Protein AF-A0A173MIH7-F1 (afdb_monomer_lite)

Radius of gyration: 20.09 Å; chains: 1; bounding box: 41×32×60 Å

Organism: NCBI:txid477680

Secondary structure (DSSP, 8-state):
-HHHHHHHHHHHHHHHHHHHHHH-GGGHHHHHHHHHHHHHHHHHHHH---TTTHHHHHHHHHHHHHHHHHHHHHHHHHHHHHH-GGGTTSTTHHHHHHHHHHHHHHHHHHHHHHHHHHHHHHH-HHHHHHHHHHHHHHHHHHHHHHHHHS--HHHHHHHHHHHHS---EEEPTTSPEEEP-

Foldseek 3Di:
DVVVVVVVVVLVVLLVLVVVCLVPVVSVVVSLVVVVVVVVVVLCVFLVADPVLVVVVVVLVVVLSVQVVVLVVLVSVLQVLLLDLPCQQPDCNVVVSVVSNVVSVVSLVVSLVVQCVVVCVRGNNVSSVRVSVVVVVSVVSNVVSVVVPGDDNVVSVVVSCVVPDHFDFDQDPVGHGDTDD

Sequence (181 aa):
MKYYIDIYKLYFIFSEIYLYALSDENLVPLFDKLFGEQKRLLIERLVKPEENTSIQFWSMYNAYEKERRMLNSARFAIVNEYLRSGHLSEKHFHKRISIRAFKNGIAFIELWRKYRNDFSEVMGVERANRFIELEMYLQKQTKMALQDAIPFFQEVETIWASNNGDYDFWYDETGYVTQVG

Structure (mmCIF, N/CA/C/O backbone):
data_AF-A0A173MIH7-F1
#
_entry.id   AF-A0A173MIH7-F1
#
loop_
_atom_site.group_PDB
_atom_site.id
_atom_site.type_symbol
_atom_site.label_atom_id
_atom_site.label_alt_id
_atom_site.label_comp_id
_atom_site.label_asym_id
_atom_site.label_entity_id
_atom_site.label_seq_id
_atom_site.pdbx_PDB_ins_code
_atom_site.Cartn_x
_atom_site.Cartn_y
_atom_site.Cartn_z
_atom_site.occupancy
_atom_site.B_iso_or_equiv
_atom_site.auth_seq_id
_atom_site.auth_comp_id
_atom_site.auth_asym_id
_atom_site.auth_atom_id
_atom_site.pdbx_PDB_model_num
ATOM 1 N N . MET A 1 1 ? 10.629 -2.837 22.997 1.00 48.06 1 MET A N 1
ATOM 2 C CA . MET A 1 1 ? 11.701 -3.641 22.363 1.00 48.06 1 MET A CA 1
ATOM 3 C C . MET A 1 1 ? 11.235 -5.008 21.848 1.00 48.06 1 MET A C 1
ATOM 5 O O . MET A 1 1 ? 11.522 -5.286 20.696 1.00 48.06 1 MET A O 1
ATOM 9 N N . LYS A 1 2 ? 10.472 -5.826 22.601 1.00 44.47 2 LYS A N 1
ATOM 10 C CA . LYS A 1 2 ? 10.000 -7.152 22.122 1.00 44.47 2 LYS A CA 1
ATOM 11 C C . LYS A 1 2 ? 9.200 -7.121 20.804 1.00 44.47 2 LYS A C 1
ATOM 13 O O . LYS A 1 2 ? 9.474 -7.921 19.925 1.00 44.47 2 LYS A O 1
ATOM 18 N N . TYR A 1 3 ? 8.299 -6.149 20.628 1.00 56.94 3 TYR A N 1
ATOM 19 C CA . TYR A 1 3 ? 7.449 -6.066 19.428 1.00 56.94 3 TYR A CA 1
ATOM 20 C C . TYR A 1 3 ? 8.216 -5.829 18.122 1.00 56.94 3 TYR A C 1
ATOM 22 O O . TYR A 1 3 ? 7.809 -6.335 17.085 1.00 56.94 3 TYR A O 1
ATOM 30 N N . TYR A 1 4 ? 9.340 -5.108 18.160 1.00 56.97 4 TYR A N 1
ATOM 31 C CA . TYR A 1 4 ? 10.136 -4.861 16.956 1.00 56.97 4 TYR A CA 1
ATOM 32 C C . TYR A 1 4 ? 10.739 -6.160 16.411 1.00 56.97 4 TYR A C 1
ATOM 34 O O . TYR A 1 4 ? 10.705 -6.383 15.209 1.00 56.97 4 TYR A O 1
ATOM 42 N N . ILE A 1 5 ? 11.219 -7.047 17.288 1.00 53.44 5 ILE A N 1
ATOM 43 C CA . ILE A 1 5 ? 11.817 -8.334 16.898 1.00 53.44 5 ILE A CA 1
ATOM 44 C C . ILE A 1 5 ? 10.786 -9.230 16.198 1.00 53.44 5 ILE A C 1
ATOM 46 O O . ILE A 1 5 ? 11.113 -9.873 15.203 1.00 53.44 5 ILE A O 1
ATOM 50 N N . ASP A 1 6 ? 9.541 -9.240 16.674 1.00 62.16 6 ASP A N 1
ATOM 51 C CA . ASP A 1 6 ? 8.471 -10.026 16.052 1.00 62.16 6 ASP A CA 1
ATOM 52 C C . ASP A 1 6 ? 8.052 -9.442 14.696 1.00 62.16 6 ASP A C 1
ATOM 54 O O . ASP A 1 6 ? 7.841 -10.189 13.746 1.00 62.16 6 ASP A O 1
ATOM 58 N N . ILE A 1 7 ? 8.007 -8.111 14.576 1.00 64.94 7 ILE A N 1
ATOM 59 C CA . ILE A 1 7 ? 7.687 -7.416 13.323 1.00 64.94 7 ILE A CA 1
ATOM 60 C C . ILE A 1 7 ? 8.754 -7.682 12.244 1.00 64.94 7 ILE A C 1
ATOM 62 O O . ILE A 1 7 ? 8.394 -7.934 11.096 1.00 64.94 7 ILE A O 1
ATOM 66 N N . TYR A 1 8 ? 10.047 -7.694 12.593 1.00 64.38 8 TYR A N 1
ATOM 67 C CA . TYR A 1 8 ? 11.125 -8.005 11.638 1.00 64.38 8 TYR A CA 1
ATOM 68 C C . TYR A 1 8 ? 11.127 -9.473 11.185 1.00 64.38 8 TYR A C 1
ATOM 70 O O . TYR A 1 8 ? 11.452 -9.761 10.036 1.00 64.38 8 TYR A O 1
ATOM 78 N N . LYS A 1 9 ? 10.738 -10.412 12.056 1.00 63.53 9 LYS A N 1
ATOM 79 C CA . LYS A 1 9 ? 10.583 -11.828 11.679 1.00 63.53 9 LYS A CA 1
ATOM 80 C C . LYS A 1 9 ? 9.397 -12.037 10.744 1.00 63.53 9 LYS A C 1
ATOM 82 O O . LYS A 1 9 ? 9.508 -12.774 9.771 1.00 63.53 9 LYS A O 1
ATOM 87 N N . LEU A 1 10 ? 8.290 -11.350 11.023 1.00 64.50 10 LEU A N 1
ATOM 88 C CA . LEU A 1 10 ? 7.130 -11.307 10.142 1.00 64.50 10 LEU A CA 1
ATOM 89 C C . LEU A 1 10 ? 7.523 -10.739 8.769 1.00 64.50 10 LEU A C 1
ATOM 91 O O . LEU A 1 10 ? 7.189 -11.311 7.740 1.00 64.50 10 LEU A O 1
ATOM 95 N N . TYR A 1 11 ? 8.296 -9.649 8.767 1.00 65.62 11 TYR A N 1
ATOM 96 C CA . TYR A 1 11 ? 8.838 -9.026 7.563 1.00 65.62 11 TYR A CA 1
ATOM 97 C C . TYR A 1 11 ? 9.675 -9.991 6.719 1.00 65.62 11 TYR A C 1
ATOM 99 O O . TYR A 1 11 ? 9.389 -10.123 5.536 1.00 65.62 11 TYR A O 1
ATOM 107 N N . PHE A 1 12 ? 10.648 -10.685 7.318 1.00 62.72 12 PHE A N 1
ATOM 108 C CA . PHE A 1 12 ? 11.544 -11.595 6.595 1.00 62.72 12 PHE A CA 1
ATOM 109 C C . PHE A 1 12 ? 10.780 -12.740 5.908 1.00 62.72 12 PHE A C 1
ATOM 111 O O . PHE A 1 12 ? 11.002 -13.034 4.738 1.00 62.72 12 PHE A O 1
ATOM 118 N N . ILE A 1 13 ? 9.805 -13.331 6.606 1.00 60.53 13 ILE A N 1
ATOM 119 C CA . ILE A 1 13 ? 8.953 -14.391 6.045 1.00 60.53 13 ILE A CA 1
ATOM 120 C C . ILE A 1 13 ? 8.067 -13.838 4.916 1.00 60.53 13 ILE A C 1
ATOM 122 O O . ILE A 1 13 ? 7.846 -14.503 3.907 1.00 60.53 13 ILE A O 1
ATOM 126 N N . PHE A 1 14 ? 7.565 -12.609 5.051 1.00 66.38 14 PHE A N 1
ATOM 127 C CA . PHE A 1 14 ? 6.679 -12.016 4.053 1.00 66.38 14 PHE A CA 1
ATOM 128 C C . PHE A 1 14 ? 7.380 -11.457 2.823 1.00 66.38 14 PHE A C 1
ATOM 130 O O . PHE A 1 14 ? 6.782 -11.503 1.749 1.00 66.38 14 PHE A O 1
ATOM 137 N N . SER A 1 15 ? 8.606 -10.945 2.945 1.00 61.53 15 SER A N 1
ATOM 138 C CA . SER A 1 15 ? 9.370 -10.472 1.790 1.00 61.53 15 SER A CA 1
ATOM 139 C C . SER A 1 15 ? 9.653 -11.616 0.825 1.00 61.53 15 SER A C 1
ATOM 141 O O . SER A 1 15 ? 9.457 -11.448 -0.370 1.00 61.53 15 SER A O 1
ATOM 143 N N . GLU A 1 16 ? 10.010 -12.799 1.328 1.00 57.62 16 GLU A N 1
ATOM 144 C CA . GLU A 1 16 ? 10.292 -13.953 0.470 1.00 57.62 16 GLU A CA 1
ATOM 145 C C . GLU A 1 16 ? 9.029 -14.453 -0.245 1.00 57.62 16 GLU A C 1
ATOM 147 O O . GLU A 1 16 ? 9.029 -14.604 -1.465 1.00 57.62 16 GLU A O 1
ATOM 152 N N . ILE A 1 17 ? 7.910 -14.616 0.472 1.00 59.97 17 ILE A N 1
ATOM 153 C CA . ILE A 1 17 ? 6.643 -15.072 -0.129 1.00 59.97 17 ILE A CA 1
ATOM 154 C C . ILE A 1 17 ? 6.098 -14.043 -1.133 1.00 59.97 17 ILE A C 1
ATOM 156 O O . ILE A 1 17 ? 5.532 -14.425 -2.154 1.00 59.97 17 ILE A O 1
ATOM 160 N N . TYR A 1 18 ? 6.285 -12.743 -0.885 1.00 64.50 18 TYR A N 1
ATOM 161 C CA . TYR A 1 18 ? 5.877 -11.687 -1.816 1.00 64.50 18 TYR A CA 1
ATOM 162 C C . TYR A 1 18 ? 6.662 -11.740 -3.133 1.00 64.50 18 TYR A C 1
ATOM 164 O O . TYR A 1 18 ? 6.084 -11.511 -4.192 1.00 64.50 18 TYR A O 1
ATOM 172 N N . LEU A 1 19 ? 7.954 -12.084 -3.087 1.00 60.66 19 LEU A N 1
ATOM 173 C CA . LEU A 1 19 ? 8.770 -12.273 -4.289 1.00 60.66 19 LEU A CA 1
ATOM 174 C C . LEU A 1 19 ? 8.345 -13.511 -5.081 1.00 60.66 19 LEU A C 1
ATOM 176 O O . LEU A 1 19 ? 8.236 -13.437 -6.302 1.00 60.66 19 LEU A O 1
ATOM 180 N N . TYR A 1 20 ? 8.012 -14.609 -4.397 1.00 61.88 20 TYR A N 1
ATOM 181 C CA . TYR A 1 20 ? 7.409 -15.780 -5.041 1.00 61.88 20 TYR A CA 1
ATOM 182 C C . TYR A 1 20 ? 6.021 -15.481 -5.635 1.00 61.88 20 TYR A C 1
ATOM 184 O O . TYR A 1 20 ? 5.679 -15.992 -6.694 1.00 61.88 20 TYR A O 1
ATOM 192 N N . ALA A 1 21 ? 5.216 -14.628 -4.998 1.00 61.22 21 ALA A N 1
ATOM 193 C CA . ALA A 1 21 ? 3.922 -14.212 -5.541 1.00 61.22 21 ALA A CA 1
ATOM 194 C C . ALA A 1 21 ? 4.040 -13.230 -6.717 1.00 61.22 21 ALA A C 1
ATOM 196 O O . ALA A 1 21 ? 3.154 -13.168 -7.563 1.00 61.22 21 ALA A O 1
ATOM 197 N N . LEU A 1 22 ? 5.129 -12.461 -6.790 1.00 63.78 22 LEU A N 1
ATOM 198 C CA . LEU A 1 22 ? 5.433 -11.639 -7.959 1.00 63.78 22 LEU A CA 1
ATOM 199 C C . LEU A 1 22 ? 5.827 -12.509 -9.164 1.00 63.78 22 LEU A C 1
ATOM 201 O O . LEU A 1 22 ? 5.484 -12.161 -10.292 1.00 63.78 22 LEU A O 1
ATOM 205 N N . SER A 1 23 ? 6.536 -13.621 -8.934 1.00 66.56 23 SER A N 1
ATOM 206 C CA . SER A 1 23 ? 6.952 -14.540 -10.000 1.00 66.56 23 SER A CA 1
ATOM 207 C C . SER A 1 23 ? 5.849 -15.500 -10.460 1.00 66.56 23 SER A C 1
ATOM 209 O O . SER A 1 23 ? 5.915 -15.978 -11.592 1.00 66.56 23 SER A O 1
ATOM 211 N N . ASP A 1 24 ? 4.825 -15.741 -9.637 1.00 73.25 24 ASP A N 1
ATOM 212 C CA . ASP A 1 24 ? 3.637 -16.525 -9.989 1.00 73.25 24 ASP A CA 1
ATOM 213 C C . ASP A 1 24 ? 2.349 -15.820 -9.531 1.00 73.25 24 ASP A C 1
ATOM 215 O O . ASP A 1 24 ? 1.995 -15.808 -8.347 1.00 73.25 24 ASP A O 1
ATOM 219 N N . GLU A 1 25 ? 1.605 -15.270 -10.495 1.00 70.19 25 GLU A N 1
ATOM 220 C CA . GLU A 1 25 ? 0.355 -14.540 -10.255 1.00 70.19 25 GLU A CA 1
ATOM 221 C C . GLU A 1 25 ? -0.713 -15.370 -9.519 1.00 70.19 25 GLU A C 1
ATOM 223 O O . GLU A 1 25 ? -1.557 -14.809 -8.813 1.00 70.19 25 GLU A O 1
ATOM 228 N N . ASN A 1 26 ? -0.646 -16.705 -9.599 1.00 73.75 26 ASN A N 1
ATOM 229 C CA . ASN A 1 26 ? -1.570 -17.604 -8.905 1.00 73.75 26 ASN A CA 1
ATOM 230 C C . ASN A 1 26 ? -1.333 -17.650 -7.388 1.00 73.75 26 ASN A C 1
ATOM 232 O O . ASN A 1 26 ? -2.228 -18.044 -6.636 1.00 73.75 26 ASN A O 1
ATOM 236 N N . LEU A 1 27 ? -0.153 -17.236 -6.915 1.00 70.88 27 LEU A N 1
ATOM 237 C CA . LEU A 1 27 ? 0.192 -17.204 -5.491 1.00 70.88 27 LEU A CA 1
ATOM 238 C C . LEU A 1 27 ? -0.222 -15.892 -4.807 1.00 70.88 27 LEU A C 1
ATOM 240 O O . LEU A 1 27 ? -0.299 -15.842 -3.575 1.00 70.88 27 LEU A O 1
ATOM 244 N N . VAL A 1 28 ? -0.567 -14.851 -5.574 1.00 71.31 28 VAL A N 1
ATOM 245 C CA . VAL A 1 28 ? -0.995 -13.543 -5.045 1.00 71.31 28 VAL A CA 1
ATOM 246 C C . VAL A 1 28 ? -2.215 -13.650 -4.114 1.00 71.31 28 VAL A C 1
ATOM 248 O O . VAL A 1 28 ? -2.152 -13.106 -3.008 1.00 71.31 28 VAL A O 1
ATOM 251 N N . PRO A 1 29 ? -3.301 -14.380 -4.452 1.00 73.50 29 PRO A N 1
ATOM 252 C CA . PRO A 1 29 ? -4.460 -14.500 -3.562 1.00 73.50 29 PRO A CA 1
ATOM 253 C C . PRO A 1 29 ? -4.144 -15.229 -2.249 1.00 73.50 29 PRO A C 1
ATOM 255 O O . PRO A 1 29 ? -4.686 -14.884 -1.194 1.00 73.50 29 PRO A O 1
ATOM 258 N N . LEU A 1 30 ? -3.265 -16.237 -2.299 1.00 73.94 30 LEU A N 1
ATOM 259 C CA . LEU A 1 30 ? -2.827 -16.981 -1.117 1.00 73.94 30 LEU A CA 1
ATOM 260 C C . LEU A 1 30 ? -1.993 -16.088 -0.192 1.00 73.94 30 LEU A C 1
ATOM 262 O O . LEU A 1 30 ? -2.238 -16.061 1.018 1.00 73.94 30 LEU A O 1
ATOM 266 N N . PHE A 1 31 ? -1.062 -15.318 -0.764 1.00 73.12 31 PHE A N 1
ATOM 267 C CA . PHE A 1 31 ? -0.295 -14.314 -0.034 1.00 73.12 31 PHE A CA 1
ATOM 268 C C . PHE A 1 31 ? -1.215 -13.280 0.623 1.00 73.12 31 PHE A C 1
ATOM 270 O O . PHE A 1 31 ? -1.110 -13.047 1.826 1.00 73.12 31 PHE A O 1
ATOM 277 N N . ASP A 1 32 ? -2.160 -12.710 -0.127 1.00 71.12 32 ASP A N 1
ATOM 278 C CA . ASP A 1 32 ? -3.083 -11.690 0.381 1.00 71.12 32 ASP A CA 1
ATOM 279 C C . ASP A 1 32 ? -3.911 -12.191 1.570 1.00 71.12 32 ASP A C 1
ATOM 281 O O . ASP A 1 32 ? -4.172 -11.438 2.517 1.00 71.12 32 ASP A O 1
ATOM 285 N N . LYS A 1 33 ? -4.310 -13.468 1.547 1.00 77.62 33 LYS A N 1
ATOM 286 C CA . LYS A 1 33 ? -5.028 -14.100 2.655 1.00 77.62 33 LYS A CA 1
ATOM 287 C C . LYS A 1 33 ? -4.136 -14.257 3.888 1.00 77.62 33 LYS A C 1
ATOM 289 O O . LYS A 1 33 ? -4.491 -13.750 4.952 1.00 77.62 33 LYS A O 1
ATOM 294 N N . LEU A 1 34 ? -2.981 -14.912 3.746 1.00 72.69 34 LEU A N 1
ATOM 295 C CA . LEU A 1 34 ? -2.055 -15.175 4.858 1.00 72.69 34 LEU A CA 1
ATOM 296 C C . LEU A 1 34 ? -1.531 -13.876 5.483 1.00 72.69 34 LEU A C 1
ATOM 298 O O . LEU A 1 34 ? -1.474 -13.740 6.706 1.00 72.69 34 LEU A O 1
ATOM 302 N N . PHE A 1 35 ? -1.192 -12.900 4.643 1.00 76.88 35 PHE A N 1
ATOM 303 C CA . PHE A 1 35 ? -0.767 -11.579 5.084 1.00 76.88 35 PHE A CA 1
ATOM 304 C C . PHE A 1 35 ? -1.897 -10.844 5.808 1.00 76.88 35 PHE A C 1
ATOM 306 O O . PHE A 1 35 ? -1.674 -10.278 6.878 1.00 76.88 35 PHE A O 1
ATOM 313 N N . GLY A 1 36 ? -3.119 -10.890 5.269 1.00 80.56 36 GLY A N 1
ATOM 314 C CA . GLY A 1 36 ? -4.293 -10.280 5.890 1.00 80.56 36 GLY A CA 1
ATOM 315 C C . GLY A 1 36 ? -4.578 -10.819 7.294 1.00 80.56 36 GLY A C 1
ATOM 316 O O . GLY A 1 36 ? -4.817 -10.035 8.212 1.00 80.56 36 GLY A O 1
ATOM 317 N N . GLU A 1 37 ? -4.498 -12.137 7.486 1.00 81.94 37 GLU A N 1
ATOM 318 C CA . GLU A 1 37 ? -4.719 -12.781 8.788 1.00 81.94 37 GLU A CA 1
ATOM 319 C C . GLU A 1 37 ? -3.662 -12.370 9.825 1.00 81.94 37 GLU A C 1
ATOM 321 O O . GLU A 1 37 ? -4.003 -11.925 10.923 1.00 81.94 37 GLU A O 1
ATOM 326 N N . GLN A 1 38 ? -2.374 -12.435 9.480 1.00 81.44 38 GLN A N 1
ATOM 327 C CA . GLN A 1 38 ? -1.302 -12.065 10.416 1.00 81.44 38 GLN A CA 1
ATOM 328 C C . GLN A 1 38 ? -1.300 -10.567 10.732 1.00 81.44 38 GLN A C 1
ATOM 330 O O . GLN A 1 38 ? -1.067 -10.158 11.873 1.00 81.44 38 GLN A O 1
ATOM 335 N N . LYS A 1 39 ? -1.600 -9.735 9.734 1.00 85.62 39 LYS A N 1
ATOM 336 C CA . LYS A 1 39 ? -1.734 -8.294 9.915 1.00 85.62 39 LYS A CA 1
ATOM 337 C C . LYS A 1 39 ? -2.866 -7.964 10.879 1.00 85.62 39 LYS A C 1
ATOM 339 O O . LYS A 1 39 ? -2.679 -7.134 11.765 1.00 85.62 39 LYS A O 1
ATOM 344 N N . ARG A 1 40 ? -4.010 -8.639 10.757 1.00 87.25 40 ARG A N 1
ATOM 345 C CA . ARG A 1 40 ? -5.137 -8.469 11.677 1.00 87.25 40 ARG A CA 1
ATOM 346 C C . ARG A 1 40 ? -4.735 -8.741 13.131 1.00 87.25 40 ARG A C 1
ATOM 348 O O . ARG A 1 40 ? -5.020 -7.915 13.995 1.00 87.25 40 ARG A O 1
ATOM 355 N N . LEU A 1 41 ? -3.996 -9.823 13.386 1.00 85.94 41 LEU A N 1
ATOM 356 C CA . LEU A 1 41 ? -3.477 -10.143 14.726 1.00 85.94 41 LEU A CA 1
ATOM 357 C C . LEU A 1 41 ? -2.527 -9.059 15.263 1.00 85.94 41 LEU A C 1
ATOM 359 O O . LEU A 1 41 ? -2.518 -8.749 16.457 1.00 85.94 41 LEU A O 1
ATOM 363 N N . LEU A 1 42 ? -1.711 -8.466 14.388 1.00 85.81 42 LEU A N 1
ATOM 364 C CA . LEU A 1 42 ? -0.802 -7.383 14.757 1.00 85.81 42 LEU A CA 1
ATOM 365 C C . LEU A 1 42 ? -1.565 -6.101 15.120 1.00 85.81 42 LEU A C 1
ATOM 367 O O . LEU A 1 42 ? -1.222 -5.434 16.098 1.00 85.81 42 LEU A O 1
ATOM 371 N N . ILE A 1 43 ? -2.626 -5.798 14.373 1.00 88.56 43 ILE A N 1
ATOM 372 C CA . ILE A 1 43 ? -3.539 -4.681 14.631 1.00 88.56 43 ILE A CA 1
ATOM 373 C C . ILE A 1 43 ? -4.233 -4.864 15.982 1.00 88.56 43 ILE A C 1
ATOM 375 O O . ILE A 1 43 ? -4.168 -3.971 16.824 1.00 88.56 43 ILE A O 1
ATOM 379 N N . GLU A 1 44 ? -4.809 -6.038 16.242 1.00 88.19 44 GLU A N 1
ATOM 380 C CA . GLU A 1 44 ? -5.431 -6.368 17.533 1.00 88.19 44 GLU A CA 1
ATOM 381 C C . GLU A 1 44 ? -4.473 -6.124 18.705 1.00 88.19 44 GLU A C 1
ATOM 383 O O . GLU A 1 44 ? -4.838 -5.508 19.707 1.00 88.19 44 GLU A O 1
ATOM 388 N N . ARG A 1 45 ? -3.210 -6.535 18.551 1.00 85.44 45 ARG A N 1
ATOM 389 C CA . ARG A 1 45 ? -2.187 -6.416 19.595 1.00 85.44 45 ARG A CA 1
ATOM 390 C C . ARG A 1 45 ? -1.704 -4.982 19.829 1.00 85.44 45 ARG A C 1
ATOM 392 O O . ARG A 1 45 ? -1.470 -4.605 20.981 1.00 85.44 45 ARG A O 1
ATOM 399 N N . LEU A 1 46 ? -1.471 -4.219 18.761 1.00 82.38 46 LEU A N 1
ATOM 400 C CA . LEU A 1 46 ? -0.786 -2.921 18.830 1.00 82.38 46 LEU A CA 1
ATOM 401 C C . LEU A 1 46 ? -1.745 -1.733 18.884 1.00 82.38 46 LEU A C 1
ATOM 403 O O . LEU A 1 46 ? -1.468 -0.752 19.574 1.00 82.38 46 LEU A O 1
ATOM 407 N N . VAL A 1 47 ? -2.864 -1.829 18.174 1.00 84.50 47 VAL A N 1
ATOM 408 C CA . VAL A 1 47 ? -3.855 -0.758 18.059 1.00 84.50 47 VAL A CA 1
ATOM 409 C C . VAL A 1 47 ? -4.900 -0.863 19.174 1.00 84.50 47 VAL A C 1
ATOM 411 O O . VAL A 1 47 ? -5.345 0.168 19.678 1.00 84.50 47 VAL A O 1
ATOM 414 N N . LYS A 1 48 ? -5.209 -2.092 19.622 1.00 84.00 48 LYS A N 1
ATOM 415 C CA . LYS A 1 48 ? -6.109 -2.400 20.749 1.00 84.00 48 LYS A CA 1
ATOM 416 C C . LYS A 1 48 ? -7.461 -1.670 20.651 1.00 84.00 48 LYS A C 1
ATOM 418 O O . LYS A 1 48 ? -7.724 -0.784 21.470 1.00 84.00 48 LYS A O 1
ATOM 423 N N . PRO A 1 49 ? -8.299 -1.992 19.646 1.00 79.81 49 PRO A N 1
ATOM 424 C CA . PRO A 1 49 ? -9.649 -1.441 19.568 1.00 79.81 49 PRO A CA 1
ATOM 425 C C . PRO A 1 49 ? -10.441 -1.786 20.838 1.00 79.81 49 PRO A C 1
ATOM 427 O O . PRO A 1 49 ? -10.336 -2.897 21.355 1.00 79.81 49 PRO A O 1
ATOM 430 N N . GLU A 1 50 ? -11.200 -0.824 21.361 1.00 84.12 50 GLU A N 1
ATOM 431 C CA . GLU A 1 50 ? -12.043 -1.035 22.543 1.00 84.12 50 GLU A CA 1
ATOM 432 C C . GLU A 1 50 ? -13.281 -1.863 22.177 1.00 84.12 50 GLU A C 1
ATOM 434 O O . GLU A 1 50 ? -13.760 -1.809 21.044 1.00 84.12 50 GLU A O 1
ATOM 439 N N . GLU A 1 51 ? -13.843 -2.610 23.131 1.00 82.56 51 GLU A N 1
ATOM 440 C CA . GLU A 1 51 ? -14.998 -3.483 22.868 1.00 82.56 51 GLU A CA 1
ATOM 441 C C . GLU A 1 51 ? -16.214 -2.718 22.319 1.00 82.56 51 GLU A C 1
ATOM 443 O O . GLU A 1 51 ? -16.868 -3.180 21.385 1.00 82.56 51 GLU A O 1
ATOM 448 N N . ASN A 1 52 ? -16.468 -1.513 22.834 1.00 86.38 52 ASN A N 1
ATOM 449 C CA . ASN A 1 52 ? -17.572 -0.637 22.422 1.00 86.38 52 ASN A CA 1
ATOM 450 C C . ASN A 1 52 ? -17.428 -0.073 20.992 1.00 86.38 52 ASN A C 1
ATOM 452 O O . ASN A 1 52 ? -18.433 0.248 20.362 1.00 86.38 52 ASN A O 1
ATOM 456 N N . THR A 1 53 ? -16.204 0.048 20.468 1.00 85.88 53 THR A N 1
ATOM 457 C CA . THR A 1 53 ? -15.899 0.638 19.150 1.00 85.88 53 THR A CA 1
ATOM 458 C C . THR A 1 53 ? -15.396 -0.398 18.147 1.00 85.88 53 THR A C 1
ATOM 460 O O . THR A 1 53 ? -15.261 -0.098 16.962 1.00 85.88 53 THR A O 1
ATOM 463 N N . SER A 1 54 ? -15.186 -1.643 18.584 1.00 87.88 54 SER A N 1
ATOM 464 C CA . SER A 1 54 ? -14.624 -2.744 17.796 1.00 87.88 54 SER A CA 1
ATOM 465 C C . SER A 1 54 ? -15.360 -2.976 16.473 1.00 87.88 54 SER A C 1
ATOM 467 O O . SER A 1 54 ? -14.726 -3.079 15.425 1.00 87.88 54 SER A O 1
ATOM 469 N N . ILE A 1 55 ? -16.698 -2.978 16.474 1.00 91.62 55 ILE A N 1
ATOM 470 C CA . ILE A 1 55 ? -17.491 -3.179 15.247 1.00 91.62 55 ILE A CA 1
ATOM 471 C C . ILE A 1 55 ? -17.222 -2.061 14.226 1.00 91.62 55 ILE A C 1
ATOM 473 O O . ILE A 1 55 ? -16.979 -2.339 13.049 1.00 91.62 55 ILE A O 1
ATOM 477 N N . GLN A 1 56 ? -17.232 -0.801 14.672 1.00 92.94 56 GLN A N 1
ATOM 478 C CA . GLN A 1 56 ? -16.969 0.356 13.811 1.00 92.94 56 GLN A CA 1
ATOM 479 C C . GLN A 1 56 ? -15.519 0.358 13.318 1.00 92.94 56 GLN A C 1
ATOM 481 O O . GLN A 1 56 ? -15.274 0.543 12.126 1.00 92.94 56 GLN A O 1
ATOM 486 N N . PHE A 1 57 ? -14.572 0.063 14.212 1.00 93.19 57 PHE A N 1
ATOM 487 C CA . PHE A 1 57 ? -13.158 -0.072 13.886 1.00 93.19 57 PHE A CA 1
ATOM 488 C C . PHE A 1 57 ? -12.933 -1.113 12.784 1.00 93.19 57 PHE A C 1
ATOM 490 O O . PHE A 1 57 ? -12.301 -0.807 11.775 1.00 93.19 57 PHE A O 1
ATOM 497 N N . TRP A 1 58 ? -13.478 -2.325 12.932 1.00 93.31 58 TRP A N 1
ATOM 498 C CA . TRP A 1 58 ? -13.284 -3.397 11.954 1.00 93.31 58 TRP A CA 1
ATOM 499 C C . TRP A 1 58 ? -13.958 -3.114 10.618 1.00 93.31 58 TRP A C 1
ATOM 501 O O . TRP A 1 58 ? -13.397 -3.439 9.572 1.00 93.31 58 TRP A O 1
ATOM 511 N N . SER A 1 59 ? -15.131 -2.478 10.632 1.00 94.75 59 SER A N 1
ATOM 512 C CA . SER A 1 59 ? -15.782 -2.006 9.408 1.00 94.75 59 SER A CA 1
ATOM 513 C C . SER A 1 59 ? -14.872 -1.040 8.638 1.00 94.75 59 SER A C 1
ATOM 515 O O . SER A 1 59 ? -14.606 -1.228 7.449 1.00 94.75 59 SER A O 1
ATOM 517 N N . MET A 1 60 ? -14.302 -0.060 9.340 1.00 95.38 60 MET A N 1
ATOM 518 C CA . MET A 1 60 ? -13.404 0.931 8.755 1.00 95.38 60 MET A CA 1
ATOM 519 C C . MET A 1 60 ? -12.064 0.338 8.313 1.00 95.38 60 MET A C 1
ATOM 521 O O . MET A 1 60 ? -11.561 0.674 7.243 1.00 95.38 60 MET A O 1
ATOM 525 N N . TYR A 1 61 ? -11.521 -0.604 9.084 1.00 94.31 61 TYR A N 1
ATOM 526 C CA . TYR A 1 61 ? -10.333 -1.371 8.720 1.00 94.31 61 TYR A CA 1
ATOM 527 C C . TYR A 1 61 ? -10.540 -2.167 7.429 1.00 94.31 61 TYR A C 1
ATOM 529 O O . TYR A 1 61 ? -9.675 -2.166 6.557 1.00 94.31 61 TYR A O 1
ATOM 537 N N . ASN A 1 62 ? -11.701 -2.798 7.255 1.00 94.19 62 ASN A N 1
ATOM 538 C CA . ASN A 1 62 ? -12.009 -3.528 6.027 1.00 94.19 62 ASN A CA 1
ATOM 539 C C . ASN A 1 62 ? -12.118 -2.589 4.815 1.00 94.19 62 ASN A C 1
ATOM 541 O O . ASN A 1 62 ? -11.655 -2.935 3.725 1.00 94.19 62 ASN A O 1
ATOM 545 N N . ALA A 1 63 ? -12.691 -1.395 4.997 1.00 96.19 63 ALA A N 1
ATOM 546 C CA . ALA A 1 63 ? -12.724 -0.372 3.954 1.00 96.19 63 ALA A CA 1
ATOM 547 C C . ALA A 1 63 ? -11.304 0.092 3.580 1.00 96.19 63 ALA A C 1
ATOM 549 O O . ALA A 1 63 ? -10.956 0.108 2.397 1.00 96.19 63 ALA A O 1
ATOM 550 N N . TYR A 1 64 ? -10.463 0.362 4.585 1.00 96.25 64 TYR A N 1
ATOM 551 C CA . TYR A 1 64 ? -9.050 0.686 4.396 1.00 96.25 64 TYR A CA 1
ATOM 552 C C . TYR A 1 64 ? -8.320 -0.408 3.613 1.00 96.25 64 TYR A C 1
ATOM 554 O O . TYR A 1 64 ? -7.650 -0.125 2.620 1.00 96.25 64 TYR A O 1
ATOM 562 N N . GLU A 1 65 ? -8.472 -1.669 4.023 1.00 92.50 65 GLU A N 1
ATOM 563 C CA . GLU A 1 65 ? -7.810 -2.805 3.386 1.00 92.50 65 GLU A CA 1
ATOM 564 C C . GLU A 1 65 ? -8.206 -2.957 1.919 1.00 92.50 65 GLU A C 1
ATOM 566 O O . GLU A 1 65 ? -7.351 -3.258 1.083 1.00 92.50 65 GLU A O 1
ATOM 571 N N . LYS A 1 66 ? -9.478 -2.716 1.589 1.00 92.62 66 LYS A N 1
ATOM 572 C CA . LYS A 1 66 ? -9.962 -2.736 0.208 1.00 92.62 66 LYS A CA 1
ATOM 573 C C . LYS A 1 66 ? -9.246 -1.685 -0.644 1.00 92.62 66 LYS A C 1
ATOM 575 O O . LYS A 1 66 ? -8.694 -2.029 -1.689 1.00 92.62 66 LYS A O 1
ATOM 580 N N . GLU A 1 67 ? -9.206 -0.433 -0.192 1.00 96.19 67 GLU A N 1
ATOM 581 C CA . GLU A 1 67 ? -8.528 0.654 -0.913 1.00 96.19 67 GLU A CA 1
ATOM 582 C C . GLU A 1 67 ? -7.010 0.408 -1.005 1.00 96.19 67 GLU A C 1
ATOM 584 O O . GLU A 1 67 ? -6.422 0.516 -2.083 1.00 96.19 67 GLU A O 1
ATOM 589 N N . ARG A 1 68 ? -6.374 -0.040 0.086 1.00 93.56 68 ARG A N 1
ATOM 590 C CA . ARG A 1 68 ? -4.949 -0.412 0.122 1.00 93.56 68 ARG A CA 1
ATOM 591 C C . ARG A 1 68 ? -4.610 -1.500 -0.901 1.00 93.56 68 ARG A C 1
ATOM 593 O O . ARG A 1 68 ? -3.598 -1.397 -1.597 1.00 93.56 68 ARG A O 1
ATOM 600 N N . ARG A 1 69 ? -5.432 -2.550 -1.007 1.00 87.88 69 ARG A N 1
ATOM 601 C CA . ARG A 1 69 ? -5.231 -3.653 -1.968 1.00 87.88 69 ARG A CA 1
ATOM 602 C C . ARG A 1 69 ? -5.330 -3.178 -3.413 1.00 87.88 69 ARG A C 1
ATOM 604 O O . ARG A 1 69 ? -4.520 -3.599 -4.237 1.00 87.88 69 ARG A O 1
ATOM 611 N N . MET A 1 70 ? -6.247 -2.257 -3.713 1.00 89.81 70 MET A N 1
ATOM 612 C CA . MET A 1 70 ? -6.327 -1.636 -5.040 1.00 89.81 70 MET A CA 1
ATOM 613 C C . MET A 1 70 ? -5.039 -0.874 -5.378 1.00 89.81 70 MET A C 1
ATOM 615 O O . MET A 1 70 ? -4.509 -1.016 -6.481 1.00 89.81 70 MET A O 1
ATOM 619 N N . LEU A 1 71 ? -4.481 -0.124 -4.421 1.00 93.19 71 LEU A N 1
ATOM 620 C CA . LEU A 1 71 ? -3.216 0.583 -4.627 1.00 93.19 71 LEU A CA 1
ATOM 621 C C . LEU A 1 71 ? -2.022 -0.368 -4.801 1.00 93.19 71 LEU A C 1
ATOM 623 O O . LEU A 1 71 ? -1.151 -0.095 -5.629 1.00 93.19 71 LEU A O 1
ATOM 627 N N . ASN A 1 72 ? -1.973 -1.487 -4.073 1.00 86.31 72 ASN A N 1
ATOM 628 C CA . ASN A 1 72 ? -0.937 -2.506 -4.283 1.00 86.31 72 ASN A CA 1
ATOM 629 C C . ASN A 1 72 ? -1.072 -3.190 -5.641 1.00 86.31 72 ASN A C 1
ATOM 631 O O . ASN A 1 72 ? -0.074 -3.336 -6.338 1.00 86.31 72 ASN A O 1
ATOM 635 N N . SER A 1 73 ? -2.291 -3.521 -6.062 1.00 84.69 73 SER A N 1
ATOM 636 C CA . SER A 1 73 ? -2.548 -4.082 -7.395 1.00 84.69 73 SER A CA 1
ATOM 637 C C . SER A 1 73 ? -2.058 -3.134 -8.495 1.00 84.69 73 SER A C 1
ATOM 639 O O . SER A 1 73 ? -1.381 -3.553 -9.431 1.00 84.69 73 SER A O 1
ATOM 641 N N . ALA A 1 74 ? -2.308 -1.828 -8.347 1.00 90.06 74 ALA A N 1
ATOM 642 C CA . ALA A 1 74 ? -1.784 -0.821 -9.265 1.00 90.06 74 ALA A CA 1
ATOM 643 C C . ALA A 1 74 ? -0.245 -0.750 -9.251 1.00 90.06 74 ALA A C 1
ATOM 645 O O . ALA A 1 74 ? 0.363 -0.605 -10.309 1.00 90.06 74 ALA A O 1
ATOM 646 N N . ARG A 1 75 ? 0.395 -0.879 -8.079 1.00 90.06 75 ARG A N 1
ATOM 647 C CA . ARG A 1 75 ? 1.862 -0.940 -7.955 1.00 90.06 75 ARG A CA 1
ATOM 648 C C . ARG A 1 75 ? 2.435 -2.152 -8.687 1.00 90.06 75 ARG A C 1
ATOM 650 O O . ARG A 1 75 ? 3.378 -1.991 -9.453 1.00 90.06 75 ARG A O 1
ATOM 657 N N . PHE A 1 76 ? 1.845 -3.328 -8.494 1.00 85.38 76 PHE A N 1
ATOM 658 C CA . PHE A 1 76 ? 2.240 -4.547 -9.196 1.00 85.38 76 PHE A CA 1
ATOM 659 C C . PHE A 1 76 ? 2.086 -4.413 -10.706 1.00 85.38 76 PHE A C 1
ATOM 661 O O . PHE A 1 76 ? 3.010 -4.738 -11.437 1.00 85.38 76 PHE A O 1
ATOM 668 N N . ALA A 1 77 ? 0.972 -3.855 -11.181 1.00 86.50 77 ALA A N 1
ATOM 669 C CA . ALA A 1 77 ? 0.785 -3.603 -12.606 1.00 86.50 77 ALA A CA 1
ATOM 670 C C . ALA A 1 77 ? 1.862 -2.661 -13.177 1.00 86.50 77 ALA A C 1
ATOM 672 O O . ALA A 1 77 ? 2.324 -2.871 -14.294 1.00 86.50 77 ALA A O 1
ATOM 673 N N . ILE A 1 78 ? 2.284 -1.640 -12.417 1.00 90.00 78 ILE A N 1
ATOM 674 C CA . ILE A 1 78 ? 3.385 -0.746 -12.811 1.00 90.00 78 ILE A CA 1
ATOM 675 C C . ILE A 1 78 ? 4.711 -1.509 -12.884 1.00 90.00 78 ILE A C 1
ATOM 677 O O . ILE A 1 78 ? 5.433 -1.342 -13.861 1.00 90.00 78 ILE A O 1
ATOM 681 N N . VAL A 1 79 ? 5.027 -2.347 -11.890 1.00 87.19 79 VAL A N 1
ATOM 682 C CA . VAL A 1 79 ? 6.262 -3.150 -11.893 1.00 87.19 79 VAL A CA 1
ATOM 683 C C . VAL A 1 79 ? 6.261 -4.180 -13.017 1.00 87.19 79 VAL A C 1
ATOM 685 O O . VAL A 1 79 ? 7.241 -4.286 -13.741 1.00 87.19 79 VAL A O 1
ATOM 688 N N . ASN A 1 80 ? 5.156 -4.888 -13.230 1.00 84.62 80 ASN A N 1
ATOM 689 C CA . ASN A 1 80 ? 5.051 -5.866 -14.308 1.00 84.62 80 ASN A CA 1
ATOM 690 C C . ASN A 1 80 ? 5.192 -5.205 -15.682 1.00 84.62 80 ASN A C 1
ATOM 692 O O . ASN A 1 80 ? 5.808 -5.777 -16.571 1.00 84.62 80 ASN A O 1
ATOM 696 N N . GLU A 1 81 ? 4.651 -3.999 -15.869 1.00 85.81 81 GLU A N 1
ATOM 697 C CA . GLU A 1 81 ? 4.867 -3.231 -17.098 1.00 85.81 81 GLU A CA 1
ATOM 698 C C . GLU A 1 81 ? 6.319 -2.756 -17.224 1.00 85.81 81 GLU A C 1
ATOM 700 O O . GLU A 1 81 ? 6.882 -2.853 -18.306 1.00 85.81 81 GLU A O 1
ATOM 705 N N . TYR A 1 82 ? 6.937 -2.304 -16.128 1.00 86.00 82 TYR A N 1
ATOM 706 C CA . TYR A 1 82 ? 8.347 -1.908 -16.082 1.00 86.00 82 TYR A CA 1
ATOM 707 C C . TYR A 1 82 ? 9.297 -3.045 -16.485 1.00 86.00 82 TYR A C 1
ATOM 709 O O . TYR A 1 82 ? 10.224 -2.823 -17.257 1.00 86.00 82 TYR A O 1
ATOM 717 N N . LEU A 1 83 ? 9.042 -4.262 -15.997 1.00 82.38 83 LEU A N 1
ATOM 718 C CA . LEU A 1 83 ? 9.850 -5.449 -16.285 1.00 82.38 83 LEU A CA 1
ATOM 719 C C . LEU A 1 83 ? 9.578 -6.048 -17.676 1.00 82.38 83 LEU A C 1
ATOM 721 O O . LEU A 1 83 ? 10.323 -6.917 -18.129 1.00 82.38 83 LEU A O 1
ATOM 725 N N . ARG A 1 84 ? 8.520 -5.615 -18.374 1.00 80.00 84 ARG A N 1
ATOM 726 C CA . ARG A 1 84 ? 8.217 -6.088 -19.728 1.00 80.00 84 ARG A CA 1
ATOM 727 C C . ARG A 1 84 ? 9.132 -5.409 -20.745 1.00 80.00 84 ARG A C 1
ATOM 729 O O . ARG A 1 84 ? 8.891 -4.295 -21.202 1.00 80.00 84 ARG A O 1
ATOM 736 N N . SER A 1 85 ? 10.131 -6.184 -21.144 1.00 59.59 85 SER A N 1
ATOM 737 C CA . SER A 1 85 ? 11.090 -5.994 -22.234 1.00 59.59 85 SER A CA 1
ATOM 738 C C . SER A 1 85 ? 10.597 -5.201 -23.457 1.00 59.59 85 SER A C 1
ATOM 740 O O . SER A 1 85 ? 11.319 -4.356 -23.974 1.00 59.59 85 SER A O 1
ATOM 742 N N . GLY A 1 86 ? 9.376 -5.446 -23.937 1.00 60.88 86 GLY A N 1
ATOM 743 C CA . GLY A 1 86 ? 8.876 -4.898 -25.209 1.00 60.88 86 GLY A CA 1
ATOM 744 C C . GLY A 1 86 ? 8.602 -3.388 -25.261 1.00 60.88 86 GLY A C 1
ATOM 745 O O . GLY A 1 86 ? 8.253 -2.895 -26.329 1.00 60.88 86 GLY A O 1
ATOM 746 N N . HIS A 1 87 ? 8.724 -2.655 -24.150 1.00 63.81 87 HIS A N 1
ATOM 747 C CA . HIS A 1 87 ? 8.345 -1.237 -24.085 1.00 63.81 87 HIS A CA 1
ATOM 748 C C . HIS A 1 87 ? 9.517 -0.263 -23.920 1.00 63.81 87 HIS A C 1
ATOM 750 O O . HIS A 1 87 ? 9.296 0.944 -23.950 1.00 63.81 87 HIS A O 1
ATOM 756 N N . LEU A 1 88 ? 10.756 -0.742 -23.771 1.00 64.62 88 LEU A N 1
ATOM 757 C CA . LEU A 1 88 ? 11.918 0.133 -23.543 1.00 64.62 88 LEU A CA 1
ATOM 758 C C . LEU A 1 88 ? 12.182 1.082 -24.719 1.00 64.62 88 LEU A C 1
ATOM 760 O O . LEU A 1 88 ? 12.558 2.229 -24.510 1.00 64.62 88 LEU A O 1
ATOM 764 N N . SER A 1 89 ? 11.907 0.632 -25.943 1.00 62.84 89 SER A N 1
ATOM 765 C CA . SER A 1 89 ? 11.999 1.438 -27.165 1.00 62.84 89 SER A CA 1
ATOM 766 C C . SER A 1 89 ? 10.787 2.351 -27.396 1.00 62.84 89 SER A C 1
ATOM 768 O O . SER A 1 89 ? 10.777 3.150 -28.334 1.00 62.84 89 SER A O 1
ATOM 770 N N . GLU A 1 90 ? 9.744 2.265 -26.560 1.00 72.81 90 GLU A N 1
ATOM 771 C CA . GLU A 1 90 ? 8.561 3.106 -26.696 1.00 72.81 90 GLU A CA 1
ATOM 772 C C . GLU A 1 90 ? 8.875 4.541 -26.257 1.00 72.81 90 GLU A C 1
ATOM 774 O O . GLU A 1 90 ? 9.220 4.825 -25.104 1.00 72.81 90 GLU A O 1
ATOM 779 N N . LYS A 1 91 ? 8.670 5.485 -27.180 1.00 67.12 91 LYS A N 1
ATOM 780 C CA . LYS A 1 91 ? 8.816 6.917 -26.921 1.00 67.12 91 LYS A CA 1
ATOM 781 C C . LYS A 1 91 ? 7.936 7.309 -25.725 1.00 67.12 91 LYS A C 1
ATOM 783 O O . LYS A 1 91 ? 6.713 7.307 -25.821 1.00 67.12 91 LYS A O 1
ATOM 788 N N . HIS A 1 92 ? 8.577 7.671 -24.608 1.00 77.88 92 HIS A N 1
ATOM 789 C CA . HIS A 1 92 ? 7.990 8.055 -23.309 1.00 77.88 92 HIS A CA 1
ATOM 790 C C . HIS A 1 92 ? 7.706 6.941 -22.286 1.00 77.88 92 HIS A C 1
ATOM 792 O O . HIS A 1 92 ? 7.102 7.244 -21.249 1.00 77.88 92 HIS A O 1
ATOM 798 N N . PHE A 1 93 ? 8.181 5.710 -22.488 1.00 83.62 93 PHE A N 1
ATOM 799 C CA . PHE A 1 93 ? 8.021 4.630 -21.506 1.00 83.62 93 PHE A CA 1
ATOM 800 C C . PHE A 1 93 ? 8.477 5.028 -20.093 1.00 83.62 93 PHE A C 1
ATOM 802 O O . PHE A 1 93 ? 7.680 4.995 -19.151 1.00 83.62 93 PHE A O 1
ATOM 809 N N . HIS A 1 94 ? 9.714 5.519 -19.943 1.00 81.50 94 HIS A N 1
ATOM 810 C CA . HIS A 1 94 ? 10.278 5.875 -18.629 1.00 81.50 94 HIS A CA 1
ATOM 811 C C . HIS A 1 94 ? 9.463 6.958 -17.934 1.00 81.50 94 HIS A C 1
ATOM 813 O O . HIS A 1 94 ? 9.190 6.877 -16.734 1.00 81.50 94 HIS A O 1
ATOM 819 N N . LYS A 1 95 ? 9.011 7.955 -18.703 1.00 86.81 95 LYS A N 1
ATOM 820 C CA . LYS A 1 95 ? 8.159 9.033 -18.201 1.00 86.81 95 LYS A CA 1
ATOM 821 C C . LYS A 1 95 ? 6.812 8.486 -17.727 1.00 86.81 95 LYS A C 1
ATOM 823 O O . LYS A 1 95 ? 6.369 8.842 -16.636 1.00 86.81 95 LYS A O 1
ATOM 828 N N . ARG A 1 96 ? 6.166 7.615 -18.511 1.00 89.56 96 ARG A N 1
ATOM 829 C CA . ARG A 1 96 ? 4.875 7.005 -18.158 1.00 89.56 96 ARG A CA 1
ATOM 830 C C . ARG A 1 96 ? 4.979 6.178 -16.876 1.00 89.56 96 ARG A C 1
ATOM 832 O O . ARG A 1 96 ? 4.180 6.396 -15.962 1.00 89.56 96 ARG A O 1
ATOM 839 N N . ILE A 1 97 ? 5.953 5.270 -16.800 1.00 90.50 97 ILE A N 1
ATOM 840 C CA . ILE A 1 97 ? 6.161 4.402 -15.634 1.00 90.50 97 ILE A CA 1
ATOM 841 C C . ILE A 1 97 ? 6.466 5.236 -14.390 1.00 90.50 97 ILE A C 1
ATOM 843 O O . ILE A 1 97 ? 5.800 5.067 -13.367 1.00 90.50 97 ILE A O 1
ATOM 847 N N . SER A 1 98 ? 7.381 6.203 -14.494 1.00 90.00 98 SER A N 1
ATOM 848 C CA . SER A 1 98 ? 7.762 7.059 -13.364 1.00 90.00 98 SER A CA 1
ATOM 849 C C . SER A 1 98 ? 6.582 7.880 -12.839 1.00 90.00 98 SER A C 1
ATOM 851 O O . SER A 1 98 ? 6.310 7.880 -11.640 1.00 90.00 98 SER A O 1
ATOM 853 N N . ILE A 1 99 ? 5.806 8.520 -13.725 1.00 94.69 99 ILE A N 1
ATOM 854 C CA . ILE A 1 99 ? 4.618 9.293 -13.323 1.00 94.69 99 ILE A CA 1
ATOM 855 C C . ILE A 1 99 ? 3.592 8.397 -12.624 1.00 94.69 99 ILE A C 1
ATOM 857 O O . ILE A 1 99 ? 3.011 8.799 -11.613 1.00 94.69 99 ILE A O 1
ATOM 861 N N . ARG A 1 100 ? 3.351 7.186 -13.136 1.00 95.19 100 ARG A N 1
ATOM 862 C CA . ARG A 1 100 ? 2.424 6.235 -12.506 1.00 95.19 100 ARG A CA 1
ATOM 863 C C . A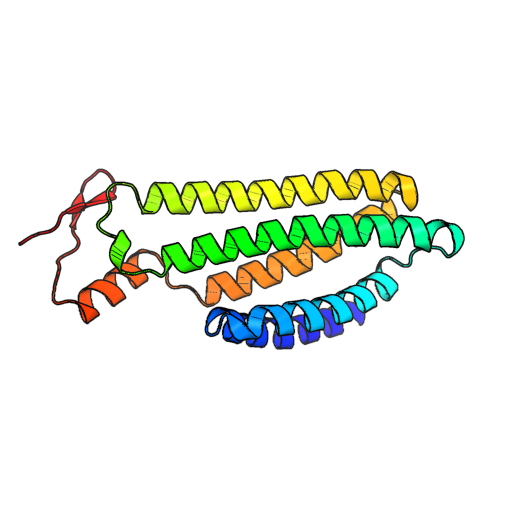RG A 1 100 ? 2.926 5.773 -11.140 1.00 95.19 100 ARG A C 1
ATOM 865 O O . ARG A 1 100 ? 2.131 5.733 -10.202 1.00 95.19 100 ARG A O 1
ATOM 872 N N . ALA A 1 101 ? 4.220 5.489 -11.006 1.00 92.94 101 ALA A N 1
ATOM 873 C CA . ALA A 1 101 ? 4.837 5.126 -9.733 1.00 92.94 101 ALA A CA 1
ATOM 874 C C . ALA A 1 101 ? 4.712 6.258 -8.697 1.00 92.94 101 ALA A C 1
ATOM 876 O O . ALA A 1 101 ? 4.313 6.010 -7.557 1.00 92.94 101 ALA A O 1
ATOM 877 N N . PHE A 1 102 ? 4.956 7.513 -9.094 1.00 95.75 102 PHE A N 1
ATOM 878 C CA . PHE A 1 102 ? 4.775 8.675 -8.218 1.00 95.75 102 PHE A CA 1
ATOM 879 C C . PHE A 1 102 ? 3.318 8.868 -7.802 1.00 95.75 102 PHE A C 1
ATOM 881 O O . PHE A 1 102 ? 3.040 9.031 -6.614 1.00 95.75 102 PHE A O 1
ATOM 888 N N . LYS A 1 103 ? 2.373 8.779 -8.748 1.00 98.06 103 LYS A N 1
ATOM 889 C CA . LYS A 1 103 ? 0.935 8.852 -8.446 1.00 98.06 103 LYS A CA 1
ATOM 890 C C . LYS A 1 103 ? 0.503 7.760 -7.468 1.00 98.06 103 LYS A C 1
ATOM 892 O O . LYS A 1 103 ? -0.253 8.050 -6.547 1.00 98.06 103 LYS A O 1
ATOM 897 N N . ASN A 1 104 ? 1.005 6.533 -7.625 1.00 96.69 104 ASN A N 1
ATOM 898 C CA . A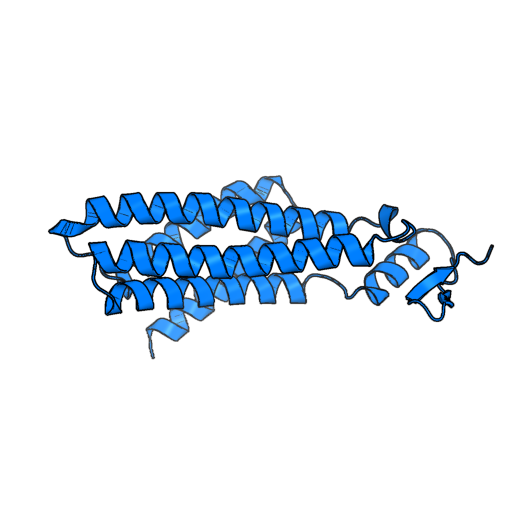SN A 1 104 ? 0.745 5.450 -6.677 1.00 96.69 104 ASN A CA 1
ATOM 899 C C . ASN A 1 104 ? 1.278 5.784 -5.274 1.00 96.69 104 ASN A C 1
ATOM 901 O O . ASN A 1 104 ? 0.556 5.618 -4.296 1.00 96.69 104 ASN A O 1
ATOM 905 N N . GLY A 1 105 ? 2.504 6.307 -5.172 1.00 95.94 105 GLY A N 1
ATOM 906 C CA . GLY A 1 105 ? 3.087 6.738 -3.897 1.00 95.94 105 GLY A CA 1
ATOM 907 C C . GLY A 1 105 ? 2.274 7.834 -3.201 1.00 95.94 105 GLY A C 1
ATOM 908 O O . GLY A 1 105 ? 1.986 7.717 -2.012 1.00 95.94 105 GLY A O 1
ATOM 909 N N . ILE A 1 106 ? 1.846 8.856 -3.947 1.00 98.12 106 ILE A N 1
ATOM 910 C CA . ILE A 1 106 ? 0.977 9.928 -3.434 1.00 98.12 106 ILE A CA 1
ATOM 911 C C . ILE A 1 106 ? -0.362 9.354 -2.960 1.00 98.12 106 ILE A C 1
ATOM 913 O O . ILE A 1 106 ? -0.818 9.692 -1.872 1.00 98.12 106 ILE A O 1
ATOM 917 N N . ALA A 1 107 ? -0.965 8.438 -3.722 1.00 98.38 107 ALA A N 1
ATOM 918 C CA . ALA A 1 107 ? -2.234 7.819 -3.348 1.00 98.38 107 ALA A CA 1
ATOM 919 C C . ALA A 1 107 ? -2.156 7.055 -2.013 1.00 98.38 107 ALA A C 1
ATOM 921 O O . ALA A 1 107 ? -3.119 7.071 -1.252 1.00 98.38 107 ALA A O 1
ATOM 922 N N . PHE A 1 108 ? -1.015 6.439 -1.682 1.00 97.31 108 PHE A N 1
ATOM 923 C CA . PHE A 1 108 ? -0.810 5.834 -0.360 1.00 97.31 108 PHE A CA 1
ATOM 924 C C . PHE A 1 108 ? -0.754 6.872 0.764 1.00 97.31 108 PHE A C 1
ATOM 926 O O . PHE A 1 108 ? -1.359 6.658 1.812 1.00 97.31 108 PHE A O 1
ATOM 933 N N . ILE A 1 109 ? -0.067 7.998 0.548 1.00 97.69 109 ILE A N 1
ATOM 934 C CA . ILE A 1 109 ? -0.004 9.095 1.527 1.00 97.69 109 ILE A CA 1
ATOM 935 C C . ILE A 1 109 ? -1.410 9.641 1.792 1.00 97.69 109 ILE A C 1
ATOM 937 O O . ILE A 1 109 ? -1.801 9.828 2.944 1.00 97.69 109 ILE A O 1
ATOM 941 N N . GLU A 1 110 ? -2.188 9.834 0.731 1.00 98.38 110 GLU A N 1
ATOM 942 C CA . GLU A 1 110 ? -3.573 10.291 0.815 1.00 98.38 110 GLU A CA 1
ATOM 943 C C . GLU A 1 110 ? -4.485 9.284 1.519 1.00 98.38 110 GLU A C 1
ATOM 945 O O . GLU A 1 110 ? -5.276 9.668 2.382 1.00 98.38 110 GLU A O 1
ATOM 950 N N . LEU A 1 111 ? -4.322 7.991 1.226 1.00 98.31 111 LEU A N 1
ATOM 951 C CA . LEU A 1 111 ? -5.033 6.916 1.912 1.00 98.31 111 LEU A CA 1
ATOM 952 C C . LEU A 1 111 ? -4.753 6.943 3.420 1.00 98.31 111 LEU A C 1
ATOM 954 O O . LEU A 1 111 ? -5.683 6.909 4.223 1.00 98.31 111 LEU A O 1
ATOM 958 N N . TRP A 1 112 ? -3.483 7.031 3.820 1.00 97.88 112 TRP A N 1
ATOM 959 C CA . TRP A 1 112 ? -3.124 7.094 5.236 1.00 97.88 112 TRP A CA 1
ATOM 960 C C . TRP A 1 112 ? -3.666 8.348 5.905 1.00 97.88 112 TRP A C 1
ATOM 962 O O . TRP A 1 112 ? -4.188 8.259 7.010 1.00 97.88 112 TRP A O 1
ATOM 972 N N . ARG A 1 113 ? -3.599 9.504 5.238 1.00 97.94 113 ARG A N 1
ATOM 973 C CA . ARG A 1 113 ? -4.149 10.757 5.760 1.00 97.94 113 ARG A CA 1
ATOM 974 C C . ARG A 1 113 ? -5.655 10.659 6.003 1.00 97.94 113 ARG A C 1
ATOM 976 O O . ARG A 1 113 ? -6.106 11.029 7.085 1.00 97.94 113 ARG A O 1
ATOM 983 N N . LYS A 1 114 ? -6.408 10.144 5.026 1.00 98.00 114 LYS A N 1
ATOM 984 C CA . LYS A 1 114 ? -7.856 9.906 5.129 1.00 98.00 114 LYS A CA 1
ATOM 985 C C . LYS A 1 114 ? -8.167 9.024 6.335 1.00 98.00 114 LYS A C 1
ATOM 987 O O . LYS A 1 114 ? -8.811 9.471 7.276 1.00 98.00 114 LYS A O 1
ATOM 992 N N . TYR A 1 115 ? -7.606 7.818 6.368 1.00 97.69 115 TYR A N 1
ATOM 993 C CA . TYR A 1 115 ? -7.940 6.864 7.420 1.00 97.69 115 TYR A CA 1
ATOM 994 C C . TYR A 1 115 ? -7.396 7.262 8.790 1.00 97.69 115 TYR A C 1
ATOM 996 O O . TYR A 1 115 ? -8.019 6.941 9.792 1.00 97.69 115 TYR A O 1
ATOM 1004 N N . ARG A 1 116 ? -6.300 8.026 8.881 1.00 96.75 116 ARG A N 1
ATOM 1005 C CA . ARG A 1 116 ? -5.877 8.634 10.151 1.00 96.75 116 ARG A CA 1
ATOM 1006 C C . ARG A 1 116 ? -7.007 9.461 10.757 1.00 96.75 116 ARG A C 1
ATOM 1008 O O . ARG A 1 116 ? -7.248 9.367 11.961 1.00 96.75 116 ARG A O 1
ATOM 1015 N N . ASN A 1 117 ? -7.648 10.301 9.946 1.00 97.38 117 ASN A N 1
ATOM 1016 C CA . ASN A 1 117 ? -8.732 11.168 10.396 1.00 97.38 117 ASN A CA 1
ATOM 1017 C C . ASN A 1 117 ? -9.956 10.337 10.776 1.00 97.38 117 ASN A C 1
ATOM 1019 O O . ASN A 1 117 ? -10.404 10.448 11.913 1.00 97.38 117 ASN A O 1
ATOM 1023 N N . ASP A 1 118 ? -10.381 9.423 9.904 1.00 96.38 118 ASP A N 1
ATOM 1024 C CA . ASP A 1 118 ? -11.551 8.575 10.148 1.00 96.38 118 ASP A CA 1
ATOM 1025 C C . ASP A 1 118 ? -11.363 7.701 11.413 1.00 96.38 118 ASP A C 1
ATOM 1027 O O . ASP A 1 118 ? -12.227 7.648 12.289 1.00 96.38 118 ASP A O 1
ATOM 1031 N N . PHE A 1 119 ? -10.186 7.082 11.596 1.00 95.38 119 PHE A N 1
ATOM 1032 C CA . PHE A 1 119 ? -9.855 6.352 12.829 1.00 95.38 119 PHE A CA 1
ATOM 1033 C C . PHE A 1 119 ? -9.831 7.266 14.051 1.00 95.38 119 PHE A C 1
ATOM 1035 O O . PHE A 1 119 ? -10.280 6.846 15.114 1.00 95.38 119 PHE A O 1
ATOM 1042 N N . SER A 1 120 ? -9.368 8.512 13.936 1.00 95.31 120 SER A N 1
ATOM 1043 C CA . SER A 1 120 ? -9.323 9.424 15.086 1.00 95.31 120 SER A CA 1
ATOM 1044 C C . SER A 1 120 ? -10.712 9.696 15.669 1.00 95.31 120 SER A C 1
ATOM 1046 O O . SER A 1 120 ? -10.820 9.841 16.885 1.00 95.31 120 SER A O 1
ATOM 1048 N N . GLU A 1 121 ? -11.754 9.715 14.834 1.00 93.81 121 GLU A N 1
ATOM 1049 C CA . GLU A 1 121 ? -13.148 9.896 15.262 1.00 93.81 121 GLU A CA 1
ATOM 1050 C C . GLU A 1 121 ? -13.691 8.683 16.029 1.00 93.81 121 GLU A C 1
ATOM 1052 O O . GLU A 1 121 ? -14.462 8.842 16.971 1.00 93.81 121 GLU A O 1
ATOM 1057 N N . VAL A 1 122 ? -13.254 7.472 15.668 1.00 92.12 122 VAL A N 1
ATOM 1058 C CA . VAL A 1 122 ? -13.747 6.223 16.273 1.00 92.12 122 VAL A CA 1
ATOM 1059 C C . VAL A 1 122 ? -12.972 5.837 17.532 1.00 92.12 122 VAL A C 1
ATOM 1061 O O . VAL A 1 122 ? -13.559 5.338 18.486 1.00 92.12 122 VAL A O 1
ATOM 1064 N N . MET A 1 123 ? -11.650 6.023 17.546 1.00 90.38 123 MET A N 1
ATOM 1065 C CA . MET A 1 123 ? -10.785 5.449 18.589 1.00 90.38 123 MET A CA 1
ATOM 1066 C C . MET A 1 123 ? -9.835 6.440 19.266 1.00 90.38 123 MET A C 1
ATOM 1068 O O . MET A 1 123 ? -9.025 6.036 20.111 1.00 90.38 123 MET A O 1
ATOM 1072 N N . GLY A 1 124 ? -9.922 7.716 18.894 1.00 92.19 124 GLY A N 1
ATOM 1073 C CA . GLY A 1 124 ? -9.036 8.771 19.359 1.00 92.19 124 GLY A CA 1
ATOM 1074 C C . GLY A 1 124 ? -7.726 8.857 18.574 1.00 92.19 124 GLY A C 1
ATOM 1075 O O . GLY A 1 124 ? -7.225 7.890 17.992 1.00 92.19 124 GLY A O 1
ATOM 1076 N N . VAL A 1 125 ? -7.143 10.056 18.596 1.00 94.19 125 VAL A N 1
ATOM 1077 C CA . VAL A 1 125 ? -5.967 10.433 17.797 1.00 94.19 125 VAL A CA 1
ATOM 1078 C C . VAL A 1 125 ? -4.749 9.545 18.061 1.00 94.19 125 VAL A C 1
ATOM 1080 O O . VAL A 1 125 ? -4.058 9.154 17.123 1.00 94.19 125 VAL A O 1
ATOM 1083 N N . GLU A 1 126 ? -4.467 9.211 19.322 1.00 92.25 126 GLU A N 1
ATOM 1084 C CA . GLU A 1 126 ? -3.271 8.435 19.675 1.00 92.25 126 GLU A CA 1
ATOM 1085 C C . GLU A 1 126 ? -3.300 7.036 19.044 1.00 92.25 126 GLU A C 1
ATOM 1087 O O . GLU A 1 126 ? -2.327 6.590 18.436 1.00 92.25 126 GLU A O 1
ATOM 1092 N N . ARG A 1 127 ? -4.439 6.347 19.148 1.00 90.81 127 ARG A N 1
ATOM 1093 C CA . ARG A 1 127 ? -4.620 5.009 18.584 1.00 90.81 127 ARG A CA 1
ATOM 1094 C C . ARG A 1 127 ? -4.673 5.028 17.055 1.00 90.81 127 ARG A C 1
ATOM 1096 O O . ARG A 1 127 ? -4.072 4.158 16.427 1.00 90.81 127 ARG A O 1
ATOM 1103 N N . ALA A 1 128 ? -5.310 6.039 16.466 1.00 94.00 128 ALA A N 1
ATOM 1104 C CA . ALA A 1 128 ? -5.308 6.241 15.021 1.00 94.00 128 ALA A CA 1
ATOM 1105 C C . ALA A 1 128 ? -3.887 6.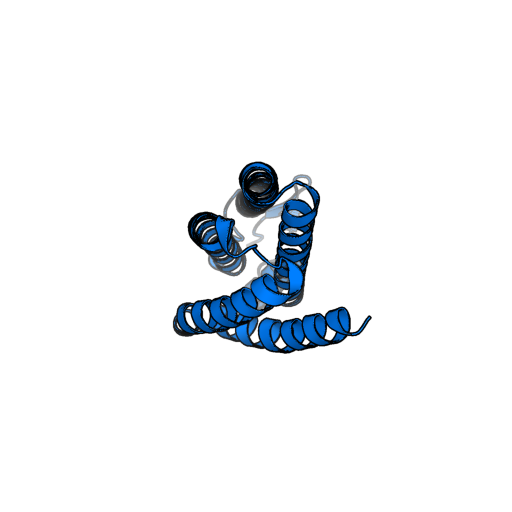461 14.472 1.00 94.00 128 ALA A C 1
ATOM 1107 O O . ALA A 1 128 ? -3.516 5.873 13.458 1.00 94.00 128 ALA A O 1
ATOM 1108 N N . ASN A 1 129 ? -3.054 7.238 15.171 1.00 93.62 129 ASN A N 1
ATOM 1109 C CA . ASN A 1 129 ? -1.651 7.409 14.796 1.00 93.62 129 ASN A CA 1
ATOM 1110 C C . ASN A 1 129 ? -0.875 6.087 14.896 1.00 93.62 129 ASN A C 1
ATOM 1112 O O . ASN A 1 129 ? -0.170 5.750 13.952 1.00 93.62 129 ASN A O 1
ATOM 1116 N N . ARG A 1 130 ? -1.053 5.295 15.967 1.00 91.25 130 ARG A N 1
ATOM 1117 C CA . ARG A 1 130 ? -0.409 3.968 16.080 1.00 91.25 130 ARG A CA 1
ATOM 1118 C C . ARG A 1 130 ? -0.784 3.034 14.930 1.00 91.25 130 ARG A C 1
ATOM 1120 O O . ARG A 1 130 ? 0.073 2.313 14.423 1.00 91.25 130 ARG A O 1
ATOM 1127 N N . PHE A 1 131 ? -2.055 3.044 14.526 1.00 92.19 131 PHE A N 1
ATOM 1128 C CA . PHE A 1 131 ? -2.517 2.300 13.356 1.00 92.19 131 PHE A CA 1
ATOM 1129 C C . PHE A 1 131 ? -1.756 2.735 12.097 1.00 92.19 131 PHE A C 1
ATOM 1131 O O . PHE A 1 131 ? -1.146 1.906 11.427 1.00 92.19 131 PHE A O 1
ATOM 1138 N N . ILE A 1 132 ? -1.717 4.037 11.814 1.00 94.69 132 ILE A N 1
ATOM 1139 C CA . ILE A 1 132 ? -1.072 4.564 10.607 1.00 94.69 132 ILE A CA 1
ATOM 1140 C C . ILE A 1 132 ? 0.446 4.372 10.617 1.00 94.69 132 ILE A C 1
ATOM 1142 O O . ILE A 1 132 ? 1.010 4.020 9.587 1.00 94.69 132 ILE A O 1
ATOM 1146 N N . GLU A 1 133 ? 1.114 4.529 11.758 1.00 91.94 133 GLU A N 1
ATOM 1147 C CA . GLU A 1 133 ? 2.549 4.254 11.898 1.00 91.94 133 GLU A CA 1
ATOM 1148 C C . GLU A 1 133 ? 2.880 2.800 11.548 1.00 91.94 133 GLU A C 1
ATOM 1150 O O . GLU A 1 133 ? 3.828 2.537 10.800 1.00 91.94 133 GLU A O 1
ATOM 1155 N N . LEU A 1 134 ? 2.071 1.855 12.038 1.00 89.94 134 LEU A N 1
ATOM 1156 C CA . LEU A 1 134 ? 2.208 0.445 11.694 1.00 89.94 134 LEU A CA 1
ATOM 1157 C C . LEU A 1 134 ? 1.990 0.215 10.191 1.00 89.94 134 LEU A C 1
ATOM 1159 O O . LEU A 1 134 ? 2.783 -0.477 9.553 1.00 89.94 134 LEU A O 1
ATOM 1163 N N . GLU A 1 135 ? 0.950 0.809 9.610 1.00 91.12 135 GLU A N 1
ATOM 1164 C CA . GLU A 1 135 ? 0.656 0.679 8.180 1.00 91.12 135 GLU A CA 1
ATOM 1165 C C . GLU A 1 135 ? 1.767 1.240 7.293 1.00 91.12 135 GLU A C 1
ATOM 1167 O O . GLU A 1 135 ? 2.201 0.592 6.336 1.00 91.12 135 GLU A O 1
ATOM 1172 N N . MET A 1 136 ? 2.264 2.430 7.625 1.00 92.25 136 MET A N 1
ATOM 1173 C CA . MET A 1 136 ? 3.379 3.063 6.930 1.00 92.25 136 MET A CA 1
ATOM 1174 C C . MET A 1 136 ? 4.638 2.206 7.019 1.00 92.25 136 MET A C 1
ATOM 1176 O O . MET A 1 136 ? 5.327 2.031 6.012 1.00 92.25 136 MET A O 1
ATOM 1180 N N . TYR A 1 137 ? 4.923 1.636 8.195 1.00 88.69 137 TYR A N 1
ATOM 1181 C CA . TYR A 1 137 ? 6.036 0.710 8.366 1.00 88.69 137 TYR A CA 1
ATOM 1182 C C . TYR A 1 137 ? 5.885 -0.501 7.438 1.00 88.69 137 TYR A C 1
ATOM 1184 O O . TYR A 1 137 ? 6.778 -0.751 6.630 1.00 88.69 137 TYR A O 1
ATOM 1192 N N . LEU A 1 138 ? 4.748 -1.206 7.488 1.00 84.81 138 LEU A N 1
ATOM 1193 C CA . LEU A 1 138 ? 4.511 -2.403 6.672 1.00 84.81 138 LEU A CA 1
ATOM 1194 C C . LEU A 1 138 ? 4.612 -2.097 5.172 1.00 84.81 138 LEU A C 1
ATOM 1196 O O . LEU A 1 138 ? 5.242 -2.841 4.427 1.00 84.81 138 LEU A O 1
ATOM 1200 N N . GLN A 1 139 ? 4.045 -0.979 4.717 1.00 86.94 139 GLN A N 1
ATOM 1201 C CA . GLN A 1 139 ? 4.122 -0.586 3.310 1.00 86.94 139 GLN A CA 1
ATOM 1202 C C . GLN A 1 139 ? 5.530 -0.166 2.878 1.00 86.94 139 GLN A C 1
ATOM 1204 O O . GLN A 1 139 ? 5.931 -0.467 1.753 1.00 86.94 139 GLN A O 1
ATOM 1209 N N . LYS A 1 140 ? 6.299 0.498 3.750 1.00 88.38 140 LYS A N 1
ATOM 1210 C CA . LYS A 1 140 ? 7.704 0.827 3.474 1.00 88.38 140 LYS A CA 1
ATOM 1211 C C . LYS A 1 140 ? 8.534 -0.443 3.325 1.00 88.38 140 LYS A C 1
ATOM 1213 O O . LYS A 1 140 ? 9.314 -0.539 2.386 1.00 88.38 140 LYS A O 1
ATOM 1218 N N . GLN A 1 141 ? 8.322 -1.411 4.210 1.00 82.38 141 GLN A N 1
ATOM 1219 C CA . GLN A 1 141 ? 8.961 -2.719 4.142 1.00 82.38 141 GLN A CA 1
ATOM 1220 C C . GLN A 1 141 ? 8.650 -3.443 2.823 1.00 82.38 141 GLN A C 1
ATOM 1222 O O . GLN A 1 141 ? 9.571 -3.820 2.106 1.00 82.38 141 GLN A O 1
ATOM 1227 N N . THR A 1 142 ? 7.374 -3.552 2.433 1.00 79.56 142 THR A N 1
ATOM 1228 C CA . THR A 1 142 ? 6.991 -4.141 1.135 1.00 79.56 142 THR A CA 1
ATOM 1229 C C . THR A 1 142 ? 7.643 -3.415 -0.042 1.00 79.56 142 THR A C 1
ATOM 1231 O O . THR A 1 142 ? 8.097 -4.051 -0.988 1.00 79.56 142 THR A O 1
ATOM 1234 N N . LYS A 1 143 ? 7.708 -2.078 0.003 1.00 83.69 143 LYS A N 1
ATOM 1235 C CA . LYS A 1 143 ? 8.336 -1.287 -1.059 1.00 83.69 143 LYS A CA 1
ATOM 1236 C C . LYS A 1 143 ? 9.841 -1.547 -1.160 1.00 83.69 143 LYS A C 1
ATOM 1238 O O . LYS A 1 143 ? 10.333 -1.632 -2.276 1.00 83.69 143 LYS A O 1
ATOM 1243 N N . MET A 1 144 ? 10.544 -1.657 -0.032 1.00 83.56 144 MET A N 1
ATOM 1244 C CA . MET A 1 144 ? 11.980 -1.960 -0.023 1.00 83.56 144 MET A CA 1
ATOM 1245 C C . MET A 1 144 ? 12.243 -3.351 -0.601 1.00 83.56 144 MET A C 1
ATOM 1247 O O . MET A 1 144 ? 12.992 -3.452 -1.559 1.00 83.56 144 MET A O 1
ATOM 1251 N N . ALA A 1 145 ? 11.518 -4.376 -0.141 1.00 78.75 145 ALA A N 1
ATOM 1252 C CA . ALA A 1 145 ? 11.641 -5.731 -0.686 1.00 78.75 145 ALA A CA 1
ATOM 1253 C C . ALA A 1 145 ? 11.374 -5.791 -2.203 1.00 78.75 145 ALA A C 1
ATOM 1255 O O . ALA A 1 145 ? 12.062 -6.496 -2.933 1.00 78.75 145 ALA A O 1
ATOM 1256 N N . LEU A 1 146 ? 10.390 -5.029 -2.691 1.00 78.56 146 LEU A N 1
ATOM 1257 C CA . LEU A 1 146 ? 10.116 -4.919 -4.124 1.00 78.56 146 LEU A CA 1
ATOM 1258 C C 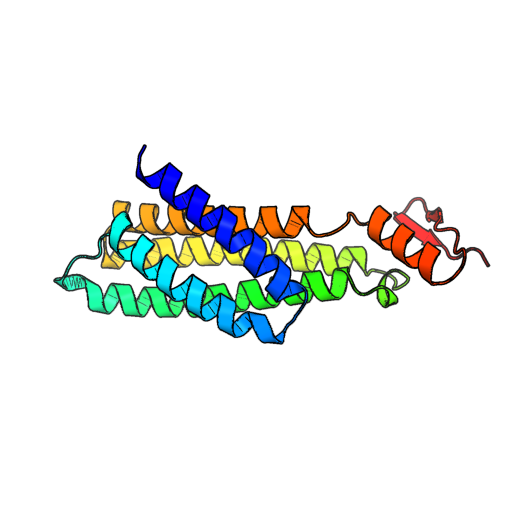. LEU A 1 146 ? 11.241 -4.199 -4.874 1.00 78.56 146 LEU A C 1
ATOM 1260 O O . LEU A 1 146 ? 11.586 -4.611 -5.972 1.00 78.56 146 LEU A O 1
ATOM 1264 N N . GLN A 1 147 ? 11.789 -3.125 -4.303 1.00 83.25 147 GLN A N 1
ATOM 1265 C CA . GLN A 1 147 ? 12.870 -2.357 -4.915 1.00 83.25 147 GLN A CA 1
ATOM 1266 C C . GLN A 1 147 ? 14.171 -3.165 -5.000 1.00 83.25 147 GLN A C 1
ATOM 1268 O O . GLN A 1 147 ? 14.856 -3.072 -6.009 1.00 83.25 147 GLN A O 1
ATOM 1273 N N . ASP A 1 148 ? 14.471 -3.980 -3.989 1.00 82.75 148 ASP A N 1
ATOM 1274 C CA . ASP A 1 148 ? 15.648 -4.857 -3.975 1.00 82.75 148 ASP A CA 1
ATOM 1275 C C . ASP A 1 148 ? 15.552 -5.986 -5.016 1.00 82.75 148 ASP A C 1
ATOM 1277 O O . ASP A 1 148 ? 16.566 -6.534 -5.438 1.00 82.75 148 ASP A O 1
ATOM 1281 N N . ALA A 1 149 ? 14.335 -6.340 -5.438 1.00 79.81 149 ALA A N 1
ATOM 1282 C CA . ALA A 1 149 ? 14.087 -7.416 -6.393 1.00 79.81 149 ALA A CA 1
ATOM 1283 C C . ALA A 1 149 ? 13.922 -6.959 -7.845 1.00 79.81 149 ALA A C 1
ATOM 1285 O O . ALA A 1 149 ? 13.847 -7.806 -8.737 1.00 79.81 149 ALA A O 1
ATOM 1286 N N . ILE A 1 150 ? 13.826 -5.651 -8.096 1.00 82.19 150 ILE A N 1
ATOM 1287 C CA . ILE A 1 150 ? 13.708 -5.117 -9.454 1.00 82.19 150 ILE A CA 1
ATOM 1288 C C . ILE A 1 150 ? 15.037 -4.489 -9.892 1.00 82.19 150 ILE A C 1
ATOM 1290 O O . ILE A 1 150 ? 15.593 -3.677 -9.156 1.00 82.19 150 ILE A O 1
ATOM 1294 N N . PRO A 1 151 ? 15.535 -4.814 -11.097 1.00 83.62 151 PRO A N 1
ATOM 1295 C CA . PRO A 1 151 ? 16.708 -4.152 -11.657 1.00 83.62 151 PRO A CA 1
ATOM 1296 C C . PRO A 1 151 ? 16.463 -2.656 -11.878 1.00 83.62 151 PRO A C 1
ATOM 1298 O O . PRO A 1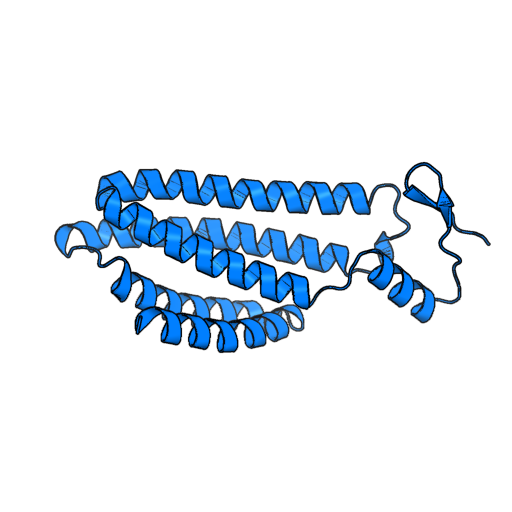 151 ? 15.340 -2.219 -12.168 1.00 83.62 151 PRO A O 1
ATOM 1301 N N . PHE A 1 152 ? 17.529 -1.864 -11.795 1.00 84.81 152 PHE A N 1
ATOM 1302 C CA . PHE A 1 152 ? 17.522 -0.469 -12.219 1.00 84.81 152 PHE A CA 1
ATOM 1303 C C . PHE A 1 152 ? 17.277 -0.349 -13.721 1.00 84.81 152 PHE A C 1
ATOM 1305 O O . PHE A 1 152 ? 17.398 -1.304 -14.484 1.00 84.81 152 PHE A O 1
ATOM 1312 N N . PHE A 1 153 ? 16.940 0.862 -14.157 1.00 79.00 153 PHE A N 1
ATOM 1313 C CA . PHE A 1 153 ? 16.507 1.093 -15.528 1.00 79.00 153 PHE A CA 1
ATOM 1314 C C . PHE A 1 153 ? 17.560 0.652 -16.566 1.00 79.00 153 PHE A C 1
ATOM 1316 O O . PHE A 1 153 ? 17.257 -0.116 -17.474 1.00 79.00 153 PHE A O 1
ATOM 1323 N N . GLN A 1 154 ? 18.819 1.030 -16.343 1.00 78.06 154 GLN A N 1
ATOM 1324 C CA . GLN A 1 154 ? 19.955 0.628 -17.176 1.00 78.06 154 GLN A CA 1
ATOM 1325 C C . GLN A 1 154 ? 20.200 -0.895 -17.173 1.00 78.06 154 GLN A C 1
ATOM 1327 O O . GLN A 1 154 ? 20.605 -1.478 -18.179 1.00 78.06 154 GLN A O 1
ATOM 1332 N N . GLU A 1 155 ? 19.946 -1.565 -16.047 1.00 80.62 155 GLU A N 1
ATOM 1333 C CA . GLU A 1 155 ? 20.097 -3.019 -15.933 1.00 80.62 155 GLU A CA 1
ATOM 1334 C C . GLU A 1 155 ? 18.998 -3.746 -16.717 1.00 80.62 155 GLU A C 1
ATOM 1336 O O . GLU A 1 155 ? 19.290 -4.722 -17.404 1.00 80.62 155 GLU A O 1
ATOM 1341 N N . VAL A 1 156 ? 17.756 -3.244 -16.691 1.00 78.06 156 VAL A N 1
ATOM 1342 C CA . VAL A 1 156 ? 16.654 -3.767 -17.520 1.00 78.06 156 VAL A CA 1
ATOM 1343 C C . VAL A 1 156 ? 17.003 -3.680 -19.007 1.00 78.06 156 VAL A C 1
ATOM 1345 O O . VAL A 1 156 ? 16.807 -4.652 -19.734 1.00 78.06 156 VAL A O 1
ATOM 1348 N N . GLU A 1 157 ? 17.546 -2.548 -19.460 1.00 75.19 157 GLU A N 1
ATOM 1349 C CA . GLU A 1 157 ? 17.999 -2.382 -20.848 1.00 75.19 157 GLU A CA 1
ATOM 1350 C C . GLU A 1 157 ? 19.123 -3.342 -21.218 1.00 75.19 157 GLU A C 1
ATOM 1352 O O . GLU A 1 157 ? 19.063 -3.982 -22.264 1.00 75.19 157 GLU A O 1
ATOM 1357 N N . THR A 1 158 ? 20.110 -3.509 -20.338 1.00 76.62 158 THR A N 1
ATOM 1358 C CA . THR A 1 158 ? 21.227 -4.437 -20.566 1.00 76.62 158 THR A CA 1
ATOM 1359 C C . THR A 1 158 ? 20.731 -5.885 -20.677 1.00 76.62 158 THR A C 1
ATOM 1361 O O . THR A 1 158 ? 21.110 -6.626 -21.590 1.00 76.62 158 THR A O 1
ATOM 1364 N N . ILE A 1 159 ? 19.825 -6.296 -19.782 1.00 76.75 159 ILE A N 1
ATOM 1365 C CA . ILE A 1 159 ? 19.183 -7.619 -19.820 1.00 76.75 159 ILE A CA 1
ATOM 1366 C C . ILE A 1 159 ? 18.366 -7.784 -21.108 1.00 76.75 159 ILE A C 1
ATOM 1368 O O . ILE A 1 159 ? 18.348 -8.859 -21.704 1.00 76.75 159 ILE A O 1
ATOM 1372 N N . TRP A 1 160 ? 17.692 -6.736 -21.573 1.00 71.94 160 TRP A N 1
ATOM 1373 C CA . TRP A 1 160 ? 16.945 -6.784 -22.823 1.00 71.94 160 TRP A CA 1
ATOM 1374 C C . TRP A 1 160 ? 17.840 -6.944 -24.052 1.00 71.94 160 TRP A C 1
ATOM 1376 O O . TRP A 1 160 ? 17.578 -7.823 -24.875 1.00 71.94 160 TRP A O 1
ATOM 1386 N N . ALA A 1 161 ? 18.883 -6.116 -24.158 1.00 71.06 161 ALA A N 1
ATOM 1387 C CA . ALA A 1 161 ? 19.839 -6.115 -25.261 1.00 71.06 161 ALA A CA 1
ATOM 1388 C C . ALA A 1 161 ? 20.505 -7.489 -25.407 1.00 71.06 161 ALA A C 1
ATOM 1390 O O . ALA A 1 161 ? 20.464 -8.101 -26.472 1.00 71.06 161 ALA A O 1
ATOM 1391 N N . SER A 1 162 ? 21.014 -8.030 -24.295 1.00 72.44 162 SER A N 1
ATOM 1392 C CA . SER A 1 162 ? 21.674 -9.344 -24.274 1.00 72.44 162 SER A CA 1
ATOM 1393 C C . SER A 1 162 ? 20.770 -10.497 -24.726 1.00 72.44 162 SER A C 1
ATOM 1395 O O . SER A 1 162 ? 21.253 -11.450 -25.332 1.00 72.44 162 SER A O 1
ATOM 1397 N N . ASN A 1 163 ? 19.458 -10.408 -24.482 1.00 74.50 163 ASN A N 1
ATOM 1398 C CA . ASN A 1 163 ? 18.500 -11.445 -24.869 1.00 74.50 163 ASN A CA 1
ATOM 1399 C C . ASN A 1 163 ? 17.968 -11.311 -26.308 1.00 74.50 163 ASN A C 1
ATOM 1401 O O . ASN A 1 163 ? 17.381 -12.269 -26.808 1.00 74.50 163 ASN A O 1
ATOM 1405 N N . ASN A 1 164 ? 18.131 -10.158 -26.972 1.00 69.06 164 ASN A N 1
ATOM 1406 C CA . ASN A 1 164 ? 17.520 -9.882 -28.285 1.00 69.06 164 ASN A CA 1
ATOM 1407 C C . ASN A 1 164 ? 18.526 -9.519 -29.398 1.00 69.06 164 ASN A C 1
ATOM 1409 O O . ASN A 1 164 ? 18.101 -9.171 -30.499 1.00 69.06 164 ASN A O 1
ATOM 1413 N N . GLY A 1 165 ? 19.831 -9.660 -29.141 1.00 62.25 165 GLY A N 1
ATOM 1414 C CA . GLY A 1 165 ? 20.905 -9.267 -30.062 1.00 62.25 165 GLY A CA 1
ATOM 1415 C C . GLY A 1 165 ? 21.312 -7.805 -29.864 1.00 62.25 165 GLY A C 1
ATOM 1416 O O . GLY A 1 165 ? 20.468 -6.983 -29.519 1.00 62.25 165 GLY A O 1
ATOM 1417 N N . ASP A 1 166 ? 22.609 -7.511 -30.030 1.00 54.69 166 ASP A N 1
ATOM 1418 C CA . ASP A 1 166 ? 23.238 -6.221 -29.698 1.00 54.69 166 ASP A CA 1
ATOM 1419 C C . ASP A 1 166 ? 22.494 -5.029 -30.317 1.00 54.69 166 ASP A C 1
ATOM 1421 O O . ASP A 1 166 ? 22.642 -4.712 -31.496 1.00 54.69 166 ASP A O 1
ATOM 1425 N N . TYR A 1 167 ? 21.712 -4.347 -29.483 1.00 55.16 167 TYR A N 1
ATOM 1426 C CA . TYR A 1 167 ? 21.264 -2.989 -29.732 1.00 55.16 167 TYR A CA 1
ATOM 1427 C C . TYR A 1 167 ? 22.115 -2.077 -28.862 1.00 55.16 167 TYR A C 1
ATOM 1429 O O . TYR A 1 167 ? 22.095 -2.179 -27.636 1.00 55.16 167 TYR A O 1
ATOM 1437 N N . ASP A 1 168 ? 22.867 -1.196 -29.505 1.00 52.22 168 ASP A N 1
ATOM 1438 C CA . ASP A 1 168 ? 23.659 -0.179 -28.832 1.00 52.22 168 ASP A CA 1
ATOM 1439 C C . ASP A 1 168 ? 22.700 0.934 -28.375 1.00 52.22 168 ASP A C 1
ATOM 1441 O O . ASP A 1 168 ? 22.152 1.688 -29.185 1.00 52.22 168 ASP A O 1
ATOM 1445 N N . PHE A 1 169 ? 22.418 0.982 -27.072 1.00 56.25 169 PHE A N 1
ATOM 1446 C CA . PHE A 1 169 ? 21.523 1.969 -26.468 1.00 56.25 169 PHE A CA 1
ATOM 1447 C C . PHE A 1 169 ? 22.281 3.287 -26.250 1.00 56.25 169 PHE A C 1
ATOM 1449 O O . PHE A 1 169 ? 22.940 3.470 -25.227 1.00 56.25 169 PHE A O 1
ATOM 1456 N N . TRP A 1 170 ? 22.186 4.228 -27.196 1.00 53.81 170 TRP A N 1
ATOM 1457 C CA . TRP A 1 170 ? 22.753 5.572 -27.027 1.00 53.81 170 TRP A CA 1
ATOM 1458 C C . TRP A 1 170 ? 21.694 6.544 -26.523 1.00 53.81 170 TRP A C 1
ATOM 1460 O O . TRP A 1 170 ? 20.688 6.777 -27.198 1.00 53.81 170 TRP A O 1
ATOM 1470 N N . TYR A 1 171 ? 21.940 7.125 -25.350 1.00 56.06 171 TYR A N 1
ATOM 1471 C CA . TYR A 1 171 ? 21.117 8.188 -24.787 1.00 56.06 171 TYR A CA 1
ATOM 1472 C C . TYR A 1 171 ? 21.477 9.529 -25.430 1.00 56.06 171 TYR A C 1
ATOM 1474 O O . TYR A 1 171 ? 22.614 9.986 -25.315 1.00 56.06 171 TYR A O 1
ATOM 1482 N N . ASP A 1 172 ? 20.514 10.169 -26.090 1.00 57.75 172 ASP A N 1
ATOM 1483 C CA . ASP A 1 172 ? 20.679 11.549 -26.550 1.00 57.75 172 ASP A CA 1
ATOM 1484 C C . ASP A 1 172 ? 20.691 12.549 -25.374 1.00 57.75 172 ASP A C 1
ATOM 1486 O O . ASP A 1 172 ? 20.433 12.198 -24.219 1.00 57.75 172 ASP A O 1
ATOM 1490 N N . GLU A 1 173 ? 20.960 13.829 -25.656 1.00 51.41 173 GLU A N 1
ATOM 1491 C CA . GLU A 1 173 ? 20.985 14.917 -24.656 1.00 51.41 173 GLU A CA 1
ATOM 1492 C C . GLU A 1 173 ? 19.658 15.084 -23.887 1.00 51.41 173 GLU A C 1
ATOM 1494 O O . GLU A 1 173 ? 19.589 15.792 -22.880 1.00 51.41 173 GLU A O 1
ATOM 1499 N N . THR A 1 174 ? 18.593 14.430 -24.351 1.00 54.22 174 THR A N 1
ATOM 1500 C CA . THR A 1 174 ? 17.267 14.431 -23.737 1.00 54.22 174 THR A CA 1
ATOM 1501 C C . THR A 1 174 ? 16.930 13.125 -23.006 1.00 54.22 174 THR A C 1
ATOM 1503 O O . THR A 1 174 ? 15.844 13.016 -22.428 1.00 54.22 174 THR A O 1
ATOM 1506 N N . GLY A 1 175 ? 17.871 12.175 -22.956 1.00 52.94 175 GLY A N 1
ATOM 1507 C CA . GLY A 1 175 ? 17.758 10.909 -22.240 1.00 52.94 175 GLY A CA 1
ATOM 1508 C C . GLY A 1 175 ? 16.943 9.843 -22.974 1.00 52.94 175 GLY A C 1
ATOM 1509 O O . GLY A 1 175 ? 16.396 8.962 -22.309 1.00 52.94 175 GLY A O 1
ATOM 1510 N N . TYR A 1 176 ? 16.823 9.911 -24.305 1.00 53.88 176 TYR A N 1
ATOM 1511 C CA . TYR A 1 176 ? 16.169 8.862 -25.097 1.00 53.88 176 TYR A CA 1
ATOM 1512 C C . TYR A 1 176 ? 17.174 7.938 -25.768 1.00 53.88 176 TYR A C 1
ATOM 1514 O O . TYR A 1 176 ? 18.185 8.385 -26.302 1.00 53.88 176 TYR A O 1
ATOM 1522 N N . VAL A 1 177 ? 16.816 6.658 -25.808 1.00 54.56 177 VAL A N 1
ATOM 1523 C CA . VAL A 1 177 ? 17.499 5.627 -26.580 1.00 54.56 177 VAL A CA 1
ATOM 1524 C 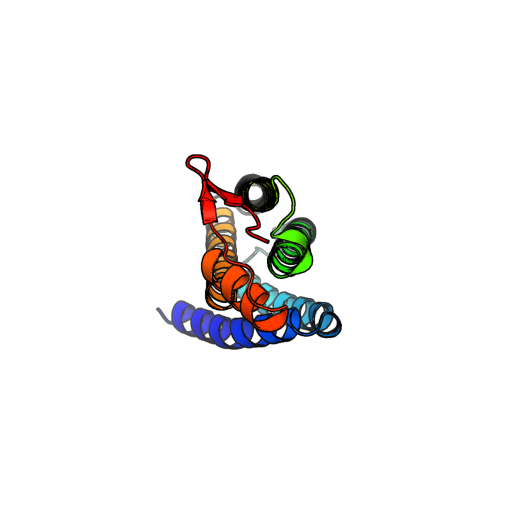C . VAL A 1 177 ? 17.321 5.901 -28.070 1.00 54.56 177 VAL A C 1
ATOM 1526 O O . VAL A 1 177 ? 16.202 5.899 -28.589 1.00 54.56 177 VAL A O 1
ATOM 1529 N N . THR A 1 178 ? 18.431 6.067 -28.772 1.00 52.56 178 THR A N 1
ATOM 1530 C CA . THR A 1 178 ? 18.480 5.971 -30.230 1.00 52.56 178 THR A CA 1
ATOM 1531 C C . THR A 1 178 ? 18.904 4.556 -30.615 1.00 52.56 178 THR A C 1
ATOM 1533 O O . THR A 1 178 ? 19.938 4.073 -30.164 1.00 52.56 178 THR A O 1
ATOM 1536 N N . GLN A 1 179 ? 18.084 3.864 -31.416 1.00 46.62 179 GLN A N 1
ATOM 1537 C CA . GLN A 1 179 ? 18.499 2.612 -32.054 1.00 46.62 179 GLN A CA 1
ATOM 1538 C C . GLN A 1 179 ? 19.573 2.944 -33.090 1.00 46.62 179 GLN A C 1
ATOM 1540 O O . GLN A 1 179 ? 19.298 3.680 -34.040 1.00 46.62 179 GLN A O 1
ATOM 1545 N N . VAL A 1 180 ? 20.769 2.389 -32.923 1.00 48.62 180 VAL A N 1
ATOM 1546 C CA . VAL A 1 180 ? 21.768 2.343 -33.992 1.00 48.62 180 VAL A CA 1
ATOM 1547 C C . VAL A 1 180 ? 21.598 0.996 -34.691 1.00 48.62 180 VAL A C 1
ATOM 1549 O O . VAL A 1 180 ? 21.573 -0.040 -34.027 1.00 48.62 180 VAL A O 1
ATOM 1552 N N . GLY A 1 181 ? 21.331 1.048 -35.998 1.00 47.62 181 GLY A N 1
ATOM 1553 C CA . GLY A 1 181 ? 21.113 -0.126 -36.849 1.00 47.62 181 GLY A CA 1
ATOM 1554 C C . GLY A 1 181 ? 22.398 -0.790 -37.310 1.00 47.62 181 GLY A C 1
ATOM 1555 O O . GLY A 1 181 ? 23.456 -0.123 -37.268 1.00 47.62 181 GLY A O 1
#

pLDDT: mean 79.5, std 14.48, range [44.47, 98.38]